Protein AF-A0A238J5M8-F1 (afdb_monomer_lite)

Radius of gyration: 19.4 Å; chains: 1; bounding box: 38×50×47 Å

Secondary structure (DSSP, 8-state):
-----HHHHHHHHHHHHHHHHHHHHHHHHTT-PPPHHHHHHHHHHHHHHHHHHIIIIIIHHHHHHHHHHH-SSHHHHHHHHHHHHHHHHHHHHHHHHS-------

Structure (mmCIF, N/CA/C/O backbone):
data_AF-A0A238J5M8-F1
#
_entry.id   AF-A0A238J5M8-F1
#
loop_
_atom_site.group_PDB
_atom_site.id
_atom_site.type_symbol
_atom_site.label_atom_id
_atom_site.label_alt_id
_atom_site.label_comp_id
_atom_site.label_asym_id
_atom_site.label_entity_id
_atom_site.label_seq_id
_atom_site.pdbx_PDB_ins_code
_atom_site.Cartn_x
_atom_site.Cartn_y
_atom_site.Cartn_z
_atom_site.occupancy
_atom_site.B_iso_or_equiv
_atom_site.auth_seq_id
_atom_site.auth_comp_id
_atom_site.auth_asym_id
_atom_site.auth_atom_id
_atom_site.pdbx_PDB_model_num
ATOM 1 N N . MET A 1 1 ? -0.851 -31.068 -10.620 1.00 49.47 1 MET A N 1
ATOM 2 C CA . MET A 1 1 ? -1.260 -30.031 -9.653 1.00 49.47 1 MET A CA 1
ATOM 3 C C . MET A 1 1 ? -2.055 -29.032 -10.466 1.00 49.47 1 MET A C 1
ATOM 5 O O . MET A 1 1 ? -1.465 -28.429 -11.351 1.00 49.47 1 MET A O 1
ATOM 9 N N . GLU A 1 2 ? -3.382 -29.019 -10.327 1.00 55.91 2 GLU A N 1
ATOM 10 C CA . GLU A 1 2 ? -4.267 -28.213 -11.179 1.00 55.91 2 GLU A CA 1
ATOM 11 C C . GLU A 1 2 ? -3.811 -26.751 -11.198 1.00 55.91 2 GLU A C 1
ATOM 13 O O . GLU A 1 2 ? -3.640 -26.119 -10.157 1.00 55.91 2 GLU A O 1
ATOM 18 N N . SER A 1 3 ? -3.561 -26.239 -12.401 1.00 63.22 3 SER A N 1
ATOM 19 C CA . SER A 1 3 ? -3.195 -24.855 -12.666 1.00 63.22 3 SER A CA 1
ATOM 20 C C . SER A 1 3 ? -4.379 -23.953 -12.325 1.00 63.22 3 SER A C 1
ATOM 22 O O . SER A 1 3 ? -5.235 -23.692 -13.173 1.00 63.22 3 SER A O 1
ATOM 24 N N . LEU A 1 4 ? -4.464 -23.511 -11.070 1.00 74.56 4 LEU A N 1
ATOM 25 C CA . LEU A 1 4 ? -5.425 -22.487 -10.675 1.00 74.56 4 LEU A CA 1
ATOM 26 C C . LEU A 1 4 ? -5.205 -21.260 -11.562 1.00 74.56 4 LEU A C 1
ATOM 28 O O . LEU A 1 4 ? -4.087 -20.763 -11.691 1.00 74.56 4 LEU A O 1
ATOM 32 N N . THR A 1 5 ? -6.274 -20.793 -12.205 1.00 89.25 5 THR A N 1
ATOM 33 C CA . THR A 1 5 ? -6.195 -19.608 -13.058 1.00 89.25 5 THR A CA 1
ATOM 34 C C . THR A 1 5 ? -5.760 -18.390 -12.229 1.00 89.25 5 THR A C 1
ATOM 36 O O . THR A 1 5 ? -6.132 -18.293 -11.055 1.00 89.25 5 THR A O 1
ATOM 39 N N . PRO A 1 6 ? -5.029 -17.420 -12.810 1.00 88.94 6 PRO A N 1
ATOM 40 C CA . PRO A 1 6 ? -4.653 -16.189 -12.105 1.00 88.94 6 PRO A CA 1
ATOM 41 C C . PRO A 1 6 ? -5.857 -15.463 -11.487 1.00 88.94 6 PRO A C 1
ATOM 43 O O . PRO A 1 6 ? -5.749 -14.853 -10.428 1.00 88.94 6 PRO A O 1
ATOM 46 N N . ILE A 1 7 ? -7.026 -15.595 -12.120 1.00 93.12 7 ILE A N 1
ATOM 47 C CA . ILE A 1 7 ? -8.294 -15.030 -11.655 1.00 93.12 7 ILE A CA 1
ATOM 48 C C . ILE A 1 7 ? -8.745 -15.694 -10.349 1.00 93.12 7 ILE A C 1
ATOM 50 O O . ILE A 1 7 ? -9.078 -14.992 -9.398 1.00 93.12 7 ILE A O 1
ATOM 54 N N . THR A 1 8 ? -8.732 -17.030 -10.262 1.00 93.62 8 THR A N 1
ATOM 55 C CA . THR A 1 8 ? -9.108 -17.734 -9.024 1.00 93.62 8 THR A CA 1
ATOM 56 C C . THR A 1 8 ? -8.122 -17.474 -7.889 1.00 93.62 8 THR A C 1
ATOM 58 O O . THR A 1 8 ? -8.557 -17.310 -6.750 1.00 93.62 8 THR A O 1
ATOM 61 N N . LEU A 1 9 ? -6.821 -17.378 -8.183 1.00 92.62 9 LEU A N 1
ATOM 62 C CA . LEU A 1 9 ? -5.810 -17.002 -7.187 1.00 92.62 9 LEU A CA 1
ATOM 63 C C . LEU A 1 9 ? -6.012 -15.570 -6.680 1.00 92.62 9 LEU A C 1
ATOM 65 O O . LEU A 1 9 ? -6.010 -15.349 -5.470 1.00 92.62 9 LEU A O 1
ATOM 69 N N . GLY A 1 10 ? -6.246 -14.612 -7.581 1.00 93.38 10 GLY A N 1
ATOM 70 C CA . GLY A 1 10 ? -6.539 -13.226 -7.214 1.00 93.38 10 GLY A CA 1
ATOM 71 C C . GLY A 1 10 ? -7.823 -13.104 -6.391 1.00 93.38 10 GLY A C 1
ATOM 72 O O . GLY A 1 10 ? -7.843 -12.417 -5.369 1.00 93.38 10 GLY A O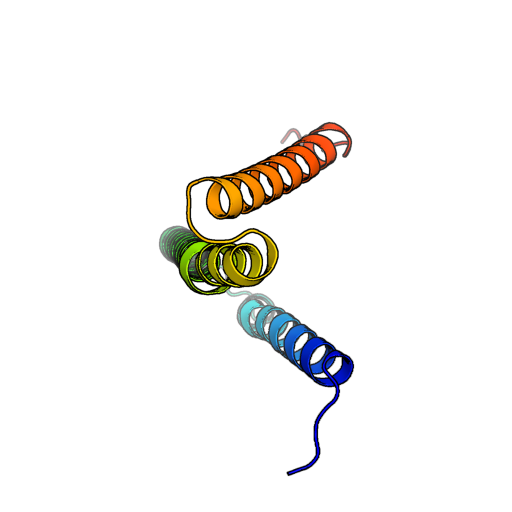 1
ATOM 73 N N . PHE A 1 11 ? -8.873 -13.836 -6.775 1.00 95.44 11 PHE A N 1
ATOM 74 C CA . PHE A 1 11 ? -10.133 -13.883 -6.037 1.00 95.44 11 PHE A CA 1
ATOM 75 C C . PHE A 1 11 ? -9.939 -14.426 -4.617 1.00 95.44 11 PHE A C 1
ATOM 77 O O . PHE A 1 11 ? -10.276 -13.736 -3.656 1.00 95.44 11 PHE A O 1
ATOM 84 N N . LEU A 1 12 ? -9.336 -15.610 -4.466 1.00 95.88 12 LEU A N 1
ATOM 85 C CA . LEU A 1 12 ? -9.077 -16.208 -3.152 1.00 95.88 12 LEU A CA 1
ATOM 86 C C . LEU A 1 12 ? -8.148 -15.336 -2.299 1.00 95.88 12 LEU A C 1
ATOM 88 O O . LEU A 1 12 ? -8.415 -15.150 -1.114 1.00 95.88 12 LEU A O 1
ATOM 92 N N . GLY A 1 13 ? -7.105 -14.755 -2.898 1.00 93.88 13 GLY A N 1
ATOM 93 C CA . GLY A 1 13 ? -6.194 -13.840 -2.213 1.00 93.88 13 GLY A CA 1
ATOM 94 C C . GLY A 1 13 ? -6.916 -12.608 -1.668 1.00 93.88 13 GLY A C 1
ATOM 95 O O . GLY A 1 13 ? -6.785 -12.290 -0.486 1.00 93.88 13 GLY A O 1
ATOM 96 N N . SER A 1 14 ? -7.734 -11.954 -2.499 1.00 93.81 14 SER A N 1
ATOM 97 C CA . SER A 1 14 ? -8.525 -10.786 -2.087 1.00 93.81 14 SER A CA 1
ATOM 98 C C . SER A 1 14 ? -9.576 -11.127 -1.025 1.00 93.81 14 SER A C 1
ATOM 100 O O . SER A 1 14 ? -9.749 -10.368 -0.071 1.00 93.81 14 SER A O 1
ATOM 102 N N . LEU A 1 15 ? -10.221 -12.295 -1.131 1.00 96.06 15 LEU A N 1
ATOM 103 C CA . LEU A 1 15 ? -11.198 -12.771 -0.155 1.00 96.06 15 LEU A CA 1
ATOM 104 C C . LEU A 1 15 ? -10.543 -13.022 1.206 1.00 96.06 15 LEU A C 1
ATOM 106 O O . LEU A 1 15 ? -11.044 -12.546 2.221 1.00 96.06 15 LEU A O 1
ATOM 110 N N . ILE A 1 16 ? -9.406 -13.722 1.231 1.00 96.62 16 ILE A N 1
ATOM 111 C CA . ILE A 1 16 ? -8.654 -13.975 2.466 1.00 96.62 16 ILE A CA 1
ATOM 112 C C . ILE A 1 16 ? -8.187 -12.651 3.079 1.00 96.62 16 ILE A C 1
ATOM 114 O O . ILE A 1 16 ? -8.374 -12.445 4.277 1.00 96.62 16 ILE A O 1
ATOM 118 N N . ALA A 1 17 ? -7.645 -11.733 2.274 1.00 93.81 17 ALA A N 1
ATOM 119 C CA . ALA A 1 17 ? -7.221 -10.418 2.749 1.00 93.81 17 ALA A CA 1
ATOM 120 C C . ALA A 1 17 ? -8.384 -9.628 3.382 1.00 93.81 17 ALA A C 1
ATOM 122 O O . ALA A 1 17 ? -8.233 -9.088 4.478 1.00 93.81 17 ALA A O 1
ATOM 123 N N . GLY A 1 18 ? -9.562 -9.621 2.749 1.00 94.12 18 GLY A N 1
ATOM 124 C CA . GLY A 1 18 ? -10.762 -8.980 3.294 1.00 94.12 18 GLY A CA 1
ATOM 125 C C . GLY A 1 18 ? -11.271 -9.642 4.580 1.00 94.12 18 GLY A C 1
ATOM 126 O O . GLY A 1 18 ? -11.629 -8.952 5.537 1.00 94.12 18 GLY A O 1
ATOM 127 N N . LEU A 1 19 ? -11.246 -10.977 4.652 1.00 96.81 19 LEU A N 1
ATOM 128 C CA . LEU A 1 19 ? -11.612 -11.714 5.866 1.00 96.81 19 LEU A CA 1
ATOM 129 C C . LEU A 1 19 ? -10.668 -11.400 7.032 1.00 96.81 19 LEU A C 1
ATOM 131 O O . LEU A 1 19 ? -11.132 -11.285 8.164 1.00 96.81 19 LEU A O 1
ATOM 135 N N . MET A 1 20 ? -9.373 -11.190 6.778 1.00 95.44 20 MET A N 1
ATOM 136 C CA . MET A 1 20 ? -8.432 -10.771 7.823 1.00 95.44 20 MET A CA 1
ATOM 137 C C . MET A 1 20 ? -8.789 -9.404 8.420 1.00 95.44 20 MET A C 1
ATOM 139 O O . MET A 1 20 ? -8.623 -9.212 9.623 1.00 95.44 20 MET A O 1
ATOM 143 N N . THR A 1 21 ? -9.341 -8.473 7.634 1.00 93.50 21 THR A N 1
ATOM 144 C CA . THR A 1 21 ? -9.865 -7.204 8.170 1.00 93.50 21 THR A CA 1
ATOM 145 C C . THR A 1 21 ? -11.055 -7.437 9.100 1.00 93.50 21 THR A C 1
ATOM 147 O O . THR A 1 21 ? -11.093 -6.870 10.191 1.00 93.50 21 THR A O 1
ATOM 150 N N . ALA A 1 22 ? -11.998 -8.298 8.706 1.00 93.44 22 ALA A N 1
ATOM 151 C CA . ALA A 1 22 ? -13.143 -8.644 9.548 1.00 93.44 22 ALA A CA 1
ATOM 152 C C . ALA A 1 22 ? -12.698 -9.317 10.858 1.00 93.44 22 ALA A C 1
ATOM 154 O O . ALA A 1 22 ? -13.175 -8.948 11.929 1.00 93.44 22 ALA A O 1
ATOM 155 N N . LEU A 1 23 ? -11.733 -10.240 10.784 1.00 94.69 23 LEU A N 1
ATOM 156 C CA . LEU A 1 23 ? -11.144 -10.888 11.957 1.00 94.69 23 LEU A CA 1
ATOM 157 C C . LEU A 1 23 ? -10.432 -9.885 12.873 1.00 94.69 23 LEU A C 1
ATOM 159 O O . LEU A 1 23 ? -10.613 -9.937 14.087 1.00 94.69 23 LEU A O 1
ATOM 163 N N . GLY A 1 24 ? -9.682 -8.935 12.311 1.00 90.62 24 GLY A N 1
ATOM 164 C CA . GLY A 1 24 ? -9.030 -7.872 13.080 1.00 90.62 24 GLY A CA 1
ATOM 165 C C . GLY A 1 24 ? -10.008 -6.930 13.794 1.00 90.62 24 GLY A C 1
ATOM 166 O O . GLY A 1 24 ? -9.654 -6.345 14.815 1.00 90.62 24 GLY A O 1
ATOM 167 N N . ALA A 1 25 ? -11.242 -6.807 13.297 1.00 92.06 25 ALA A N 1
ATOM 168 C CA . ALA A 1 25 ? -12.287 -5.974 13.891 1.00 92.06 25 ALA A CA 1
ATOM 169 C C . ALA A 1 25 ? -13.107 -6.680 14.992 1.00 92.06 25 ALA A C 1
ATOM 171 O O . ALA A 1 25 ? -13.838 -6.008 15.718 1.00 92.06 25 ALA A O 1
ATOM 172 N N . VAL A 1 26 ? -12.981 -8.005 15.157 1.00 93.38 26 VAL A N 1
ATOM 173 C CA . VAL A 1 26 ? -13.744 -8.800 16.144 1.00 93.38 26 VAL A CA 1
ATOM 174 C C . VAL A 1 26 ? -13.697 -8.236 17.575 1.00 93.38 26 VAL A C 1
ATOM 176 O O . VAL A 1 26 ? -14.763 -8.164 18.188 1.00 93.38 26 VAL A O 1
ATOM 179 N N . PRO A 1 27 ? -12.548 -7.788 18.127 1.00 88.38 27 PRO A N 1
ATOM 180 C CA . PRO A 1 27 ? -12.486 -7.282 19.506 1.00 88.38 27 PRO A CA 1
ATOM 181 C C . PRO A 1 27 ? -13.428 -6.099 19.779 1.00 88.38 27 PRO A C 1
ATOM 183 O O . PRO A 1 27 ? -13.989 -5.974 20.867 1.00 88.38 27 PRO A O 1
ATOM 186 N N . ILE A 1 28 ? -13.685 -5.265 18.765 1.00 90.69 28 ILE A N 1
ATOM 187 C CA . ILE A 1 28 ? -14.571 -4.097 18.882 1.00 90.69 28 ILE A CA 1
ATOM 188 C C . ILE A 1 28 ? -16.024 -4.525 19.151 1.00 90.69 28 ILE A C 1
ATOM 190 O O . ILE A 1 28 ? -16.749 -3.810 19.843 1.00 90.69 28 ILE A O 1
ATOM 194 N N . LEU A 1 29 ? -16.451 -5.704 18.679 1.00 90.56 29 LEU A N 1
ATOM 195 C CA . LEU A 1 29 ? -17.804 -6.229 18.922 1.00 90.56 29 LEU A CA 1
ATOM 196 C C . LEU A 1 29 ? -18.058 -6.560 20.401 1.00 90.56 29 LEU A C 1
ATOM 198 O O . LEU A 1 29 ? -19.209 -6.580 20.831 1.00 90.56 29 LEU A O 1
ATOM 202 N N . PHE A 1 30 ? -16.999 -6.774 21.185 1.00 91.38 30 PHE A N 1
ATOM 203 C CA . PHE A 1 30 ? -17.071 -7.012 22.630 1.00 91.38 30 PHE A CA 1
ATOM 204 C C . PHE A 1 30 ? -16.924 -5.725 23.459 1.00 91.38 30 PHE A C 1
ATOM 206 O O . PHE A 1 30 ? -16.847 -5.782 24.684 1.00 91.38 30 PHE A O 1
ATOM 213 N N . GLY A 1 31 ? -16.907 -4.556 22.808 1.00 84.19 31 GLY A N 1
ATOM 214 C CA . GLY A 1 31 ? -16.755 -3.258 23.469 1.00 84.19 31 GLY A CA 1
ATOM 215 C C . GLY A 1 31 ? -15.310 -2.907 23.830 1.00 84.19 31 GLY A C 1
ATOM 216 O O . GLY A 1 31 ? -15.082 -1.941 24.560 1.00 84.19 31 GLY A O 1
ATOM 217 N N . GLU A 1 32 ? -14.323 -3.653 23.326 1.00 81.31 32 GLU A N 1
ATOM 218 C CA . GLU A 1 32 ? -12.914 -3.353 23.567 1.00 81.31 32 GLU A CA 1
ATOM 219 C C . GLU A 1 32 ? -12.456 -2.178 22.696 1.00 81.31 32 GLU A C 1
ATOM 221 O O . GLU A 1 32 ? -12.394 -2.262 21.468 1.00 81.31 32 GLU A O 1
ATOM 226 N N . VAL A 1 33 ? -12.101 -1.064 23.343 1.00 84.50 33 VAL A N 1
ATOM 227 C CA . VAL A 1 33 ? -11.501 0.097 22.676 1.00 84.50 33 VAL A CA 1
ATOM 228 C C . VAL A 1 33 ? -9.987 0.068 22.895 1.00 84.50 33 VAL A C 1
ATOM 230 O O . VAL A 1 33 ? -9.535 0.192 24.039 1.00 84.50 33 VAL A O 1
ATOM 233 N N . PRO A 1 34 ? -9.170 -0.050 21.831 1.00 83.19 34 PRO A N 1
ATOM 234 C CA . PRO A 1 34 ? -7.721 -0.052 21.966 1.00 83.19 34 PRO A CA 1
ATOM 235 C C . PRO A 1 34 ? -7.204 1.244 22.597 1.00 83.19 34 PRO A C 1
ATOM 237 O O . PRO A 1 34 ? -7.589 2.354 22.214 1.00 83.19 34 PRO A O 1
ATOM 240 N N . ARG A 1 35 ? -6.257 1.118 23.532 1.00 91.38 35 ARG A N 1
ATOM 241 C CA . ARG A 1 35 ? -5.537 2.274 24.081 1.00 91.38 35 ARG A CA 1
ATOM 242 C C . ARG A 1 35 ? -4.746 2.959 22.960 1.00 91.38 35 ARG A C 1
ATOM 244 O O . ARG A 1 35 ? -4.231 2.288 22.068 1.00 91.38 35 ARG A O 1
ATOM 251 N N . ARG A 1 36 ? -4.593 4.291 23.035 1.00 91.62 36 ARG A N 1
ATOM 252 C CA . ARG A 1 36 ? -3.867 5.101 22.029 1.00 91.62 36 ARG A CA 1
ATOM 253 C C . ARG A 1 36 ? -2.537 4.470 21.590 1.00 91.62 36 ARG A C 1
ATOM 255 O O . ARG A 1 36 ? -2.337 4.294 20.400 1.00 91.62 36 ARG A O 1
ATOM 262 N N . GLY A 1 37 ? -1.694 4.041 22.535 1.00 93.94 37 GLY A N 1
ATOM 263 C CA . GLY A 1 37 ? -0.393 3.436 22.217 1.00 93.94 37 GLY A CA 1
ATOM 264 C C . GLY A 1 37 ? -0.483 2.162 21.367 1.00 93.94 37 GLY A C 1
ATOM 265 O O . GLY A 1 37 ? 0.259 2.023 20.402 1.00 93.94 37 GLY A O 1
ATOM 266 N N . THR A 1 38 ? -1.423 1.260 21.667 1.00 91.31 38 THR A N 1
ATOM 267 C CA . THR A 1 38 ? -1.632 0.029 20.885 1.00 91.31 38 THR A CA 1
ATOM 268 C C . THR A 1 38 ? -2.127 0.346 19.478 1.00 91.31 38 THR A C 1
ATOM 270 O O . THR A 1 38 ? -1.662 -0.248 18.507 1.00 91.31 38 THR A O 1
ATOM 273 N N . ARG A 1 39 ? -3.035 1.320 19.351 1.00 91.38 39 ARG A N 1
ATOM 274 C CA . ARG A 1 39 ? -3.535 1.771 18.050 1.00 91.38 39 ARG A CA 1
ATOM 275 C C . ARG A 1 39 ? -2.416 2.376 17.205 1.00 91.38 39 ARG A C 1
ATOM 277 O O . ARG A 1 39 ? -2.252 1.984 16.053 1.00 91.38 39 ARG A O 1
ATOM 284 N N . ASP A 1 40 ? -1.626 3.276 17.775 1.00 95.19 40 ASP A N 1
ATOM 285 C CA . ASP A 1 40 ? -0.547 3.948 17.051 1.00 95.19 40 ASP A CA 1
ATOM 286 C C . ASP A 1 40 ? 0.549 2.939 16.646 1.00 95.19 40 ASP A C 1
ATOM 288 O O . ASP A 1 40 ? 1.040 2.980 15.518 1.00 95.19 40 ASP A O 1
ATOM 292 N N . MET A 1 41 ? 0.847 1.951 17.503 1.00 96.19 41 MET A N 1
ATOM 293 C CA . MET A 1 41 ? 1.741 0.834 17.172 1.00 96.19 41 MET A CA 1
ATOM 294 C C . MET A 1 41 ? 1.194 -0.026 16.023 1.00 96.19 41 MET A C 1
ATOM 296 O O . MET A 1 41 ? 1.945 -0.369 15.112 1.00 96.19 41 MET A O 1
ATOM 300 N N . SER A 1 42 ? -0.106 -0.345 16.024 1.00 93.62 42 SER A N 1
ATOM 301 C CA . SER A 1 42 ? -0.734 -1.126 14.947 1.00 93.62 42 SER A CA 1
ATOM 302 C C . SER A 1 42 ? -0.731 -0.388 13.601 1.00 93.62 42 SER A C 1
ATOM 304 O O . SER A 1 42 ? -0.429 -0.994 12.574 1.00 93.62 42 SER A O 1
ATOM 306 N N . LEU A 1 43 ? -0.980 0.928 13.606 1.00 95.25 43 LEU A N 1
ATOM 307 C CA . LEU A 1 43 ? -0.915 1.777 12.413 1.00 95.25 43 LEU A CA 1
ATOM 308 C C . LEU A 1 43 ? 0.516 1.863 11.872 1.00 95.25 43 LEU A C 1
ATOM 310 O O . LEU A 1 43 ? 0.724 1.715 10.668 1.00 95.25 43 LEU A O 1
ATOM 314 N N . GLY A 1 44 ? 1.504 2.047 12.753 1.00 96.19 44 GLY A N 1
ATOM 315 C CA . GLY A 1 44 ? 2.917 2.046 12.374 1.00 96.19 44 GLY A CA 1
ATOM 316 C C . GLY A 1 44 ? 3.370 0.703 11.797 1.00 96.19 44 GLY A C 1
ATOM 317 O O . GLY A 1 44 ? 4.052 0.672 10.773 1.00 96.19 44 GLY A O 1
ATOM 318 N N . PHE A 1 45 ? 2.942 -0.409 12.401 1.00 96.31 45 PHE A N 1
ATOM 319 C CA . PHE A 1 45 ? 3.216 -1.752 11.889 1.00 96.31 45 PHE A CA 1
ATOM 320 C C . PHE A 1 45 ? 2.618 -1.957 10.491 1.00 96.31 45 PHE A C 1
ATOM 322 O O . PHE A 1 45 ? 3.330 -2.373 9.577 1.00 96.31 45 PHE A O 1
ATOM 329 N N . ALA A 1 46 ? 1.344 -1.604 10.298 1.00 95.12 46 ALA A N 1
ATOM 330 C CA . ALA A 1 46 ? 0.677 -1.709 9.001 1.00 95.12 46 ALA A CA 1
ATOM 331 C C . ALA A 1 46 ? 1.368 -0.854 7.925 1.00 95.12 46 ALA A C 1
ATOM 333 O O . ALA A 1 46 ? 1.609 -1.336 6.816 1.00 95.12 46 ALA A O 1
ATOM 334 N N . ALA A 1 47 ? 1.752 0.382 8.262 1.00 96.62 47 ALA A N 1
ATOM 335 C CA . ALA A 1 47 ? 2.500 1.254 7.360 1.00 96.62 47 ALA A CA 1
ATOM 336 C C . ALA A 1 47 ? 3.855 0.638 6.961 1.00 96.62 47 ALA A C 1
ATOM 338 O O . ALA A 1 47 ? 4.209 0.640 5.782 1.00 96.62 47 ALA A O 1
ATOM 339 N N . GLY A 1 48 ? 4.586 0.056 7.917 1.00 96.69 48 GLY A N 1
ATOM 340 C CA . GLY A 1 48 ? 5.859 -0.619 7.655 1.00 96.69 48 GLY A CA 1
ATOM 341 C C . GLY A 1 48 ? 5.721 -1.838 6.738 1.00 96.69 48 GLY A C 1
ATOM 342 O O . GLY A 1 48 ? 6.476 -1.967 5.772 1.00 96.69 48 GLY A O 1
ATOM 343 N N . VAL A 1 49 ? 4.735 -2.706 6.992 1.00 96.56 49 VAL A N 1
ATOM 344 C CA . VAL A 1 49 ? 4.459 -3.885 6.149 1.00 96.56 49 VAL A CA 1
ATOM 345 C C . VAL A 1 49 ? 4.125 -3.465 4.716 1.00 96.56 49 VAL A C 1
ATOM 347 O O . VAL A 1 49 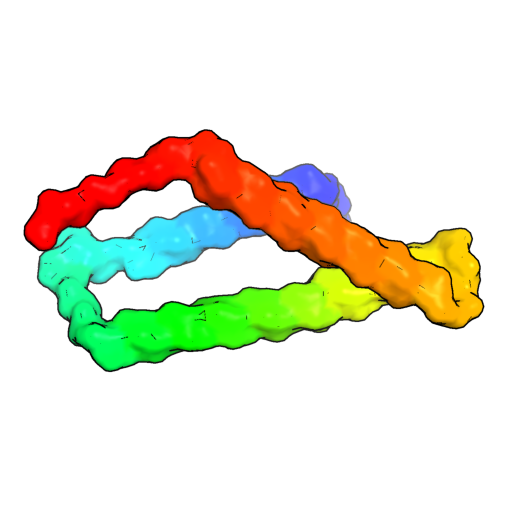? 4.682 -4.026 3.772 1.00 96.56 49 VAL A O 1
ATOM 350 N N . MET A 1 50 ? 3.277 -2.446 4.544 1.00 96.38 50 MET A N 1
ATOM 351 C CA . MET A 1 50 ? 2.873 -1.966 3.219 1.00 96.38 50 MET A CA 1
ATOM 352 C C . MET A 1 50 ? 4.041 -1.341 2.443 1.00 96.38 50 MET A C 1
ATOM 354 O O . MET A 1 50 ? 4.178 -1.581 1.242 1.00 96.38 50 MET A O 1
ATOM 358 N N . LEU A 1 51 ? 4.919 -0.586 3.117 1.00 96.50 51 LEU A N 1
ATOM 359 C CA . LEU A 1 51 ? 6.139 -0.054 2.501 1.00 96.50 51 LEU A CA 1
ATOM 360 C C . LEU A 1 51 ? 7.068 -1.184 2.042 1.00 96.50 51 LEU A C 1
ATOM 362 O O . LEU A 1 51 ? 7.500 -1.184 0.892 1.00 96.50 51 LEU A O 1
ATOM 366 N N . SER A 1 52 ? 7.322 -2.176 2.899 1.00 96.88 52 SER A N 1
ATOM 367 C CA . SER A 1 52 ? 8.165 -3.330 2.562 1.00 96.88 52 SER A CA 1
ATOM 368 C C . SER A 1 52 ? 7.621 -4.106 1.355 1.00 96.88 52 SER A C 1
ATOM 370 O O . SER A 1 52 ? 8.345 -4.338 0.385 1.00 96.88 52 SER A O 1
ATOM 372 N N . ALA A 1 53 ? 6.322 -4.425 1.362 1.00 95.62 53 ALA A N 1
ATOM 373 C CA . ALA A 1 53 ? 5.656 -5.098 0.249 1.00 95.62 53 ALA A CA 1
ATOM 374 C C . ALA A 1 53 ? 5.733 -4.280 -1.050 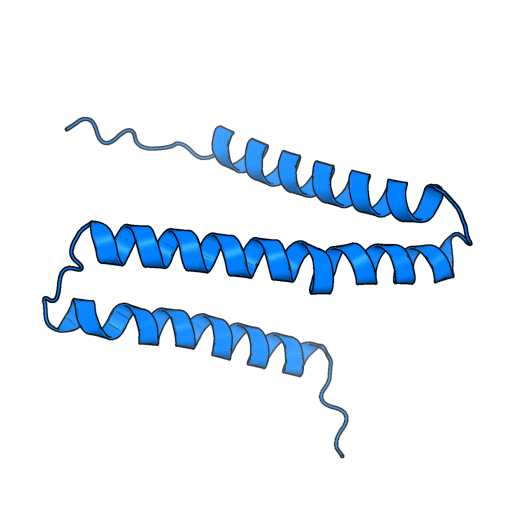1.00 95.62 53 ALA A C 1
ATOM 376 O O . ALA A 1 53 ? 5.982 -4.835 -2.119 1.00 95.62 53 ALA A O 1
ATOM 377 N N . SER A 1 54 ? 5.590 -2.955 -0.964 1.00 95.75 54 SER A N 1
ATOM 378 C CA . SER A 1 54 ? 5.709 -2.079 -2.131 1.00 95.75 54 SER A CA 1
ATOM 379 C C . SER A 1 54 ? 7.102 -2.163 -2.760 1.00 95.75 54 SER A C 1
ATOM 381 O O . SER A 1 54 ? 7.211 -2.279 -3.975 1.00 95.75 54 SER A O 1
ATOM 383 N N . PHE A 1 55 ? 8.175 -2.177 -1.967 1.00 94.88 55 PHE A N 1
ATOM 384 C CA . PHE A 1 55 ? 9.532 -2.294 -2.508 1.00 94.88 55 PHE A CA 1
ATOM 385 C C . PHE A 1 55 ? 9.840 -3.696 -3.048 1.00 94.88 55 PHE A C 1
ATOM 387 O O . PHE A 1 55 ? 10.231 -3.830 -4.209 1.00 94.88 55 PHE A O 1
ATOM 394 N N . PHE A 1 56 ? 9.653 -4.735 -2.232 1.00 95.12 56 PHE A N 1
ATOM 395 C CA . PHE A 1 56 ? 10.108 -6.088 -2.571 1.00 95.12 56 PHE A CA 1
ATOM 396 C C . PHE A 1 56 ? 9.155 -6.849 -3.487 1.00 95.12 56 PHE A C 1
ATOM 398 O O . PHE A 1 56 ? 9.611 -7.635 -4.311 1.00 95.12 56 PHE A O 1
ATOM 405 N N . SER A 1 57 ? 7.846 -6.641 -3.346 1.00 94.56 57 SER A N 1
ATOM 406 C CA . SER A 1 57 ? 6.837 -7.400 -4.092 1.00 94.56 57 SER A CA 1
ATOM 407 C C . SER A 1 57 ? 6.273 -6.646 -5.291 1.00 94.56 57 SER A C 1
ATOM 409 O O . SER A 1 57 ? 5.678 -7.287 -6.152 1.00 94.56 57 SER A O 1
ATOM 411 N N . LEU A 1 58 ? 6.449 -5.319 -5.371 1.00 94.75 58 LEU A N 1
ATOM 412 C CA . LEU A 1 58 ? 5.970 -4.521 -6.506 1.00 94.75 58 LEU A CA 1
ATOM 413 C C . LEU A 1 58 ? 7.116 -3.870 -7.288 1.00 94.75 58 LEU A C 1
ATOM 415 O O . LEU A 1 58 ? 7.273 -4.170 -8.465 1.00 94.75 58 LEU A O 1
ATOM 419 N N . ILE A 1 59 ? 7.930 -3.008 -6.667 1.00 95.19 59 ILE A N 1
ATOM 420 C CA . ILE A 1 59 ? 8.914 -2.181 -7.393 1.00 95.19 59 ILE A CA 1
ATOM 421 C C . ILE A 1 59 ? 10.024 -3.028 -8.020 1.00 95.19 59 ILE A C 1
ATOM 423 O O . ILE A 1 59 ? 10.291 -2.876 -9.210 1.00 95.19 59 ILE A O 1
ATOM 427 N N . ILE A 1 60 ? 10.661 -3.914 -7.248 1.00 94.56 60 ILE A N 1
ATOM 428 C CA . ILE A 1 60 ? 11.742 -4.764 -7.773 1.00 94.56 60 ILE A CA 1
ATOM 429 C C . ILE A 1 60 ? 11.227 -5.668 -8.914 1.00 94.56 60 ILE A C 1
ATOM 431 O O . ILE A 1 60 ? 11.793 -5.584 -10.006 1.00 94.56 60 ILE A O 1
ATOM 435 N N . PRO A 1 61 ? 10.121 -6.428 -8.745 1.00 93.88 61 PRO A N 1
ATOM 436 C CA . PRO A 1 61 ? 9.566 -7.241 -9.829 1.00 93.88 61 PRO A CA 1
ATOM 437 C C . PRO A 1 61 ? 9.110 -6.423 -11.043 1.00 93.88 61 PRO A C 1
ATOM 439 O O . PRO A 1 61 ? 9.225 -6.883 -12.176 1.00 93.88 61 PRO A O 1
ATOM 442 N N . ALA A 1 62 ? 8.608 -5.199 -10.838 1.00 93.31 62 ALA A N 1
ATOM 443 C CA . ALA A 1 62 ? 8.209 -4.323 -11.939 1.00 93.31 62 ALA A CA 1
ATOM 444 C C . ALA A 1 62 ? 9.408 -3.872 -12.785 1.00 93.31 62 ALA A C 1
ATOM 446 O O . ALA A 1 62 ? 9.305 -3.835 -14.010 1.00 93.31 62 ALA A O 1
ATOM 447 N N . ILE A 1 63 ? 10.541 -3.546 -12.153 1.00 93.94 63 ILE A N 1
ATOM 448 C CA . ILE A 1 63 ? 11.772 -3.172 -12.865 1.00 93.94 63 ILE A CA 1
ATOM 449 C C . ILE A 1 63 ? 12.337 -4.377 -13.622 1.00 93.94 63 ILE A C 1
ATOM 451 O O . ILE A 1 63 ? 12.751 -4.220 -14.766 1.00 93.94 63 ILE A O 1
ATOM 455 N N . GLU A 1 64 ? 12.319 -5.566 -13.018 1.00 93.00 64 GLU A N 1
ATOM 456 C CA . GLU A 1 64 ? 12.773 -6.805 -13.660 1.00 93.00 64 GLU A CA 1
ATOM 457 C C . GLU A 1 64 ? 11.919 -7.144 -14.891 1.00 93.00 64 GLU A C 1
ATOM 459 O O . GLU A 1 64 ? 12.452 -7.296 -15.990 1.00 93.00 64 GLU A O 1
ATOM 464 N N . SER A 1 65 ? 10.589 -7.119 -14.752 1.00 92.00 65 SER A N 1
ATOM 465 C CA . SER A 1 65 ? 9.662 -7.347 -15.869 1.00 92.00 65 SER A CA 1
ATOM 466 C C . SER A 1 65 ? 9.780 -6.280 -16.967 1.00 92.00 65 SER A C 1
ATOM 468 O O . SER A 1 65 ? 9.682 -6.586 -18.156 1.00 92.00 65 SER A O 1
ATOM 470 N N . ALA A 1 66 ? 10.040 -5.021 -16.604 1.00 91.38 66 ALA A N 1
ATOM 471 C CA . ALA A 1 66 ? 10.331 -3.978 -17.584 1.00 91.38 66 ALA A CA 1
ATOM 472 C C . ALA A 1 66 ? 11.705 -4.177 -18.254 1.00 91.38 66 ALA A C 1
ATOM 474 O O . ALA A 1 66 ? 11.855 -3.842 -19.429 1.00 91.38 66 ALA A O 1
ATOM 475 N N . GLY A 1 67 ? 12.687 -4.749 -17.555 1.00 90.88 67 GLY A N 1
ATOM 476 C CA . GLY A 1 67 ? 13.988 -5.124 -18.114 1.00 90.88 67 GLY A CA 1
ATOM 477 C C . GLY A 1 67 ? 13.873 -6.171 -19.220 1.00 90.88 67 GLY A C 1
ATOM 478 O O . GLY A 1 67 ? 14.522 -6.035 -20.255 1.00 90.88 67 GLY A O 1
ATOM 479 N N . GLU A 1 68 ? 12.977 -7.149 -19.066 1.00 91.31 68 GLU A N 1
ATOM 480 C CA . GLU A 1 68 ? 12.699 -8.152 -20.106 1.00 91.31 68 GLU A CA 1
ATOM 481 C C . GLU A 1 68 ? 12.127 -7.534 -21.396 1.00 91.31 68 GLU A C 1
ATOM 483 O O . GLU A 1 68 ? 12.392 -8.027 -22.491 1.00 91.31 68 GLU A O 1
ATOM 488 N N . MET A 1 69 ? 11.364 -6.439 -21.287 1.00 88.94 69 MET A N 1
ATOM 489 C CA . MET A 1 69 ? 10.748 -5.762 -22.438 1.00 88.94 69 MET A CA 1
ATOM 490 C C . MET A 1 69 ? 11.626 -4.672 -23.065 1.00 88.94 69 MET A C 1
ATOM 492 O O . MET A 1 69 ? 11.608 -4.502 -24.284 1.00 88.94 69 MET A O 1
ATOM 496 N N . TYR A 1 70 ? 12.358 -3.906 -22.253 1.00 86.88 70 TYR A N 1
ATOM 497 C CA . TYR A 1 70 ? 13.063 -2.690 -22.682 1.00 86.88 70 TYR A CA 1
ATOM 498 C C . TYR A 1 70 ? 14.596 -2.803 -22.629 1.00 86.88 70 TYR A C 1
ATOM 500 O O . TYR A 1 70 ? 15.281 -1.864 -23.041 1.00 86.88 70 TYR A O 1
ATOM 508 N N . GLY A 1 71 ? 15.138 -3.934 -22.167 1.00 85.00 71 GLY A N 1
ATOM 509 C CA . GLY A 1 71 ? 16.575 -4.176 -22.025 1.00 85.00 71 GL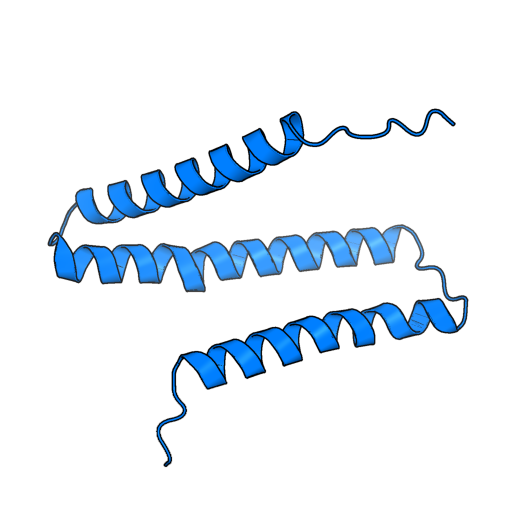Y A CA 1
ATOM 510 C C . GLY A 1 71 ? 17.181 -3.590 -20.745 1.00 85.00 71 GLY A C 1
ATOM 511 O O . GLY A 1 71 ? 16.489 -3.043 -19.886 1.00 85.00 71 GLY A O 1
ATOM 512 N N . GLU A 1 72 ? 18.503 -3.709 -20.610 1.00 79.88 72 GLU A N 1
ATOM 513 C CA . GLU A 1 72 ? 19.239 -3.211 -19.443 1.00 79.88 72 GLU A CA 1
ATOM 514 C C . GLU A 1 72 ? 19.467 -1.691 -19.507 1.00 79.88 72 GLU A C 1
ATOM 516 O O . GLU A 1 72 ? 19.788 -1.131 -20.557 1.00 79.88 72 GLU A O 1
ATOM 521 N N . GLY A 1 73 ? 19.338 -1.006 -18.365 1.00 84.19 73 GLY A N 1
ATOM 522 C CA . GLY A 1 73 ? 19.657 0.418 -18.236 1.00 84.19 73 GLY A CA 1
ATOM 523 C C . GLY A 1 73 ? 18.667 1.198 -17.374 1.00 84.19 73 GLY A C 1
ATOM 524 O O . GLY A 1 73 ? 17.954 0.644 -16.542 1.00 84.19 73 GLY A O 1
ATOM 525 N N . ALA A 1 74 ? 18.620 2.518 -17.569 1.00 89.75 74 ALA A N 1
ATOM 526 C CA . ALA A 1 74 ? 17.767 3.414 -16.781 1.00 89.75 74 ALA A CA 1
ATOM 527 C C . ALA A 1 74 ? 16.282 3.395 -17.198 1.00 89.75 74 ALA A C 1
ATOM 529 O O . ALA A 1 74 ? 15.433 3.903 -16.465 1.00 89.75 74 ALA A O 1
ATOM 530 N N . ILE A 1 75 ? 15.953 2.823 -18.363 1.00 91.44 75 ILE A N 1
ATOM 531 C CA . ILE A 1 75 ? 14.591 2.843 -18.920 1.00 91.44 75 ILE A CA 1
ATOM 532 C C . ILE A 1 75 ? 13.599 2.022 -18.073 1.00 91.44 75 ILE A C 1
ATOM 534 O O . ILE A 1 75 ? 12.576 2.594 -17.693 1.00 91.44 75 ILE A O 1
ATOM 538 N N . PRO A 1 76 ? 13.878 0.759 -17.685 1.00 91.81 76 PRO A N 1
ATOM 539 C CA . PRO A 1 76 ? 12.991 -0.017 -16.809 1.00 91.81 76 PRO A CA 1
ATOM 540 C C . PRO A 1 76 ? 12.672 0.679 -15.479 1.00 91.81 76 PRO A C 1
ATOM 542 O O . PRO A 1 76 ? 11.518 0.733 -15.051 1.00 91.81 76 PRO A O 1
ATOM 545 N N . ALA A 1 77 ? 13.684 1.292 -14.856 1.00 91.94 77 ALA A N 1
ATOM 546 C CA . ALA A 1 77 ? 13.505 2.082 -13.640 1.00 91.94 77 ALA A CA 1
ATOM 547 C C . ALA A 1 77 ? 12.634 3.326 -13.888 1.00 91.94 77 ALA A C 1
ATOM 549 O O . ALA A 1 77 ? 11.759 3.637 -13.081 1.00 91.94 77 ALA A O 1
ATOM 550 N N . GLY A 1 78 ? 12.824 4.008 -15.022 1.00 93.81 78 GLY A N 1
ATOM 551 C CA . GLY A 1 78 ? 11.989 5.138 -15.434 1.00 93.81 78 GLY A CA 1
ATOM 552 C C . GLY A 1 78 ? 10.514 4.762 -15.597 1.00 93.81 78 GLY A C 1
ATOM 553 O O . GLY A 1 78 ? 9.646 5.489 -15.116 1.00 93.81 78 GLY A O 1
ATOM 554 N N . VAL A 1 79 ? 10.222 3.604 -16.200 1.00 93.31 79 VAL A N 1
ATOM 555 C CA . VAL A 1 79 ? 8.848 3.089 -16.347 1.00 93.31 79 VAL A CA 1
ATOM 556 C C . VAL A 1 79 ? 8.204 2.842 -14.980 1.00 93.31 79 VAL A C 1
ATOM 558 O O . VAL A 1 79 ? 7.085 3.303 -14.742 1.00 93.31 79 VAL A O 1
ATOM 561 N N . ALA A 1 80 ? 8.918 2.189 -14.058 1.00 93.69 80 ALA A N 1
ATOM 562 C CA . ALA A 1 80 ? 8.423 1.957 -12.701 1.00 93.69 80 ALA A CA 1
ATOM 563 C C . ALA A 1 80 ? 8.141 3.277 -11.956 1.00 93.69 80 ALA A C 1
ATOM 565 O O . ALA A 1 80 ? 7.077 3.431 -11.354 1.00 93.69 80 ALA A O 1
ATOM 566 N N . VAL A 1 81 ? 9.043 4.262 -12.047 1.00 95.25 81 VAL A N 1
ATOM 567 C CA . VAL A 1 81 ? 8.865 5.589 -11.428 1.00 95.25 81 VAL A CA 1
ATOM 568 C C . VAL A 1 81 ? 7.645 6.312 -11.995 1.00 95.25 81 VAL A C 1
ATOM 570 O O . VAL A 1 81 ? 6.838 6.831 -11.224 1.00 95.25 81 VAL A O 1
ATOM 573 N N . ILE A 1 82 ? 7.468 6.320 -13.319 1.00 96.06 82 ILE A N 1
ATOM 574 C CA . ILE A 1 82 ? 6.297 6.936 -13.958 1.00 96.06 82 ILE A CA 1
ATOM 575 C C . ILE A 1 82 ? 5.009 6.256 -13.480 1.00 96.06 82 ILE A C 1
ATOM 577 O O . ILE A 1 82 ? 4.052 6.953 -13.144 1.00 96.06 82 ILE A O 1
ATOM 581 N N . GLY A 1 83 ? 4.989 4.923 -13.382 1.00 95.00 83 GLY A N 1
ATOM 582 C CA . GLY A 1 83 ? 3.844 4.175 -12.858 1.00 95.00 83 GLY A CA 1
ATOM 583 C C . GLY A 1 83 ? 3.495 4.549 -11.413 1.00 95.00 83 GLY A C 1
ATOM 584 O O . GLY A 1 83 ? 2.331 4.810 -11.104 1.00 95.00 83 GLY A O 1
ATOM 585 N N . ILE A 1 84 ? 4.501 4.653 -10.538 1.00 95.69 84 ILE A N 1
ATOM 586 C CA . ILE A 1 84 ? 4.317 5.070 -9.138 1.00 95.69 84 ILE A CA 1
ATOM 587 C C . ILE A 1 84 ? 3.781 6.503 -9.061 1.00 95.69 84 ILE A C 1
ATOM 589 O O . ILE A 1 84 ? 2.818 6.759 -8.336 1.00 95.69 84 ILE A O 1
ATOM 593 N N . LEU A 1 85 ? 4.374 7.437 -9.810 1.00 96.88 85 LEU A N 1
ATOM 594 C CA . LEU A 1 85 ? 3.945 8.838 -9.827 1.00 96.88 85 LEU A CA 1
ATOM 595 C C . LEU A 1 85 ? 2.526 8.988 -10.381 1.00 96.88 85 LEU A C 1
ATOM 597 O O . LEU A 1 85 ? 1.741 9.754 -9.826 1.00 96.88 85 LEU A O 1
ATOM 601 N N . ALA A 1 86 ? 2.169 8.233 -11.422 1.00 97.19 86 ALA A N 1
ATOM 602 C CA . ALA A 1 86 ? 0.815 8.212 -11.965 1.00 97.19 86 ALA A CA 1
ATOM 603 C C . ALA A 1 86 ? -0.198 7.681 -10.937 1.00 97.19 86 ALA A C 1
ATOM 605 O O . ALA A 1 86 ? -1.246 8.296 -10.736 1.00 97.19 86 ALA A O 1
ATOM 606 N N . GLY A 1 87 ? 0.127 6.592 -10.232 1.00 95.56 87 GLY A N 1
ATOM 607 C CA . GLY A 1 87 ? -0.704 6.067 -9.145 1.00 95.56 87 GLY A CA 1
ATOM 608 C C . GLY A 1 87 ? -0.864 7.065 -7.993 1.00 95.56 87 GLY A C 1
ATOM 609 O O . GLY A 1 87 ? -1.974 7.288 -7.511 1.00 95.56 87 GLY A O 1
ATOM 610 N N . MET A 1 88 ? 0.222 7.730 -7.594 1.00 95.56 88 MET A N 1
ATOM 611 C CA . MET A 1 88 ? 0.194 8.774 -6.567 1.00 95.56 88 MET A CA 1
ATOM 612 C C . MET A 1 88 ? -0.666 9.969 -6.995 1.00 95.56 88 MET A C 1
ATOM 614 O O . MET A 1 88 ? -1.487 10.439 -6.208 1.00 95.56 88 MET A O 1
ATOM 618 N N . ALA A 1 89 ? -0.516 10.435 -8.237 1.00 96.62 89 ALA A N 1
ATOM 619 C CA . ALA A 1 89 ? -1.310 11.526 -8.790 1.00 96.62 89 ALA A CA 1
ATOM 620 C C . ALA A 1 89 ? -2.803 11.168 -8.848 1.00 96.62 89 ALA A C 1
ATOM 622 O O . ALA A 1 89 ? -3.640 11.997 -8.496 1.00 96.62 89 ALA A O 1
ATOM 623 N N . LEU A 1 90 ? -3.141 9.927 -9.216 1.00 95.94 90 LEU A N 1
ATOM 624 C CA . LEU A 1 90 ? -4.518 9.432 -9.205 1.00 95.94 90 LEU A CA 1
ATOM 625 C C . LEU A 1 90 ? -5.122 9.470 -7.794 1.00 95.94 90 LEU A C 1
ATOM 627 O O . LEU A 1 90 ? -6.221 9.992 -7.611 1.00 95.94 90 LEU A O 1
ATOM 631 N N . VAL A 1 91 ? -4.403 8.961 -6.789 1.00 94.06 91 VAL A N 1
ATOM 632 C CA . VAL A 1 91 ? -4.867 8.974 -5.390 1.00 94.06 91 VAL A CA 1
ATOM 633 C C . VAL A 1 91 ? -4.998 10.406 -4.864 1.00 94.06 91 VAL A C 1
ATOM 635 O O . VAL A 1 91 ? -5.979 10.726 -4.192 1.00 94.06 91 VAL A O 1
ATOM 638 N N . ALA A 1 92 ? -4.052 11.287 -5.196 1.00 93.38 92 ALA A N 1
ATOM 639 C CA . ALA A 1 92 ? -4.113 12.699 -4.828 1.00 93.38 92 ALA A CA 1
ATOM 640 C C . ALA A 1 92 ? -5.317 13.409 -5.473 1.00 93.38 92 ALA A C 1
ATOM 642 O O . ALA A 1 92 ? -6.035 14.138 -4.789 1.00 93.38 92 ALA A O 1
ATOM 643 N N . GLY A 1 93 ? -5.587 13.147 -6.755 1.00 94.38 93 GLY A N 1
ATOM 644 C CA . GLY A 1 93 ? -6.760 13.670 -7.455 1.00 94.38 93 GLY A CA 1
ATOM 645 C C . GLY A 1 93 ? -8.073 13.155 -6.863 1.00 94.38 93 GLY A C 1
ATOM 646 O O . GLY A 1 93 ? -9.018 13.925 -6.685 1.00 94.38 93 GLY A O 1
ATOM 647 N N . LEU A 1 94 ? -8.128 11.876 -6.477 1.00 92.75 94 LEU A N 1
ATOM 648 C CA . LEU A 1 94 ? -9.294 11.310 -5.798 1.00 92.75 94 LEU A CA 1
ATOM 649 C C . LEU A 1 94 ? -9.532 11.981 -4.437 1.00 92.75 94 LEU A C 1
ATOM 651 O O . LEU A 1 94 ? -10.664 12.314 -4.102 1.00 92.75 94 LEU A O 1
ATOM 655 N N . LYS A 1 95 ? -8.469 12.237 -3.670 1.00 89.69 95 LYS A N 1
ATOM 656 C CA . LYS A 1 95 ? -8.568 12.935 -2.381 1.00 89.69 95 LYS A CA 1
ATOM 657 C C . LYS A 1 95 ? -9.153 14.346 -2.516 1.00 89.69 95 LYS A C 1
ATOM 659 O O . LYS A 1 95 ? -9.900 14.759 -1.636 1.00 89.69 95 LYS A O 1
ATOM 664 N N . GLU A 1 96 ? -8.800 15.076 -3.572 1.00 87.19 96 GLU A N 1
ATOM 665 C CA . GLU A 1 96 ? -9.279 16.448 -3.792 1.00 87.19 96 GLU A CA 1
ATOM 666 C C . GLU A 1 96 ? -10.715 16.488 -4.334 1.00 87.19 96 GLU A C 1
ATOM 668 O O . GLU A 1 96 ? -11.517 17.331 -3.943 1.00 87.19 96 GLU A O 1
ATOM 673 N N . THR A 1 97 ? -11.059 15.554 -5.222 1.00 90.12 97 THR A N 1
ATOM 674 C CA . THR A 1 97 ? -12.391 15.492 -5.846 1.00 90.12 97 THR A CA 1
ATOM 675 C C . THR A 1 97 ? -13.464 14.928 -4.923 1.00 90.12 97 THR A C 1
ATOM 677 O O . THR A 1 97 ? -14.640 15.263 -5.081 1.00 90.12 97 THR A O 1
ATOM 680 N N . LEU A 1 98 ? -13.091 14.084 -3.957 1.00 86.75 98 LEU A N 1
ATOM 681 C CA . LEU A 1 98 ? -14.033 13.561 -2.977 1.00 86.75 98 LEU A CA 1
ATOM 682 C C . LEU A 1 98 ? -14.400 14.655 -1.957 1.00 86.75 98 LEU A C 1
ATOM 684 O O . LEU A 1 98 ? -13.523 15.140 -1.233 1.00 86.75 98 LEU A O 1
ATOM 688 N N . PRO A 1 99 ? -15.692 15.029 -1.849 1.00 79.69 99 PRO A N 1
ATOM 689 C CA . PRO A 1 99 ? -16.141 16.015 -0.878 1.00 79.69 99 PRO A CA 1
ATOM 690 C C . PRO A 1 99 ? -15.937 15.455 0.531 1.00 79.69 99 PRO A C 1
ATOM 692 O O . PRO A 1 99 ? -16.693 14.610 1.012 1.00 79.69 99 PRO A O 1
ATOM 695 N N . HI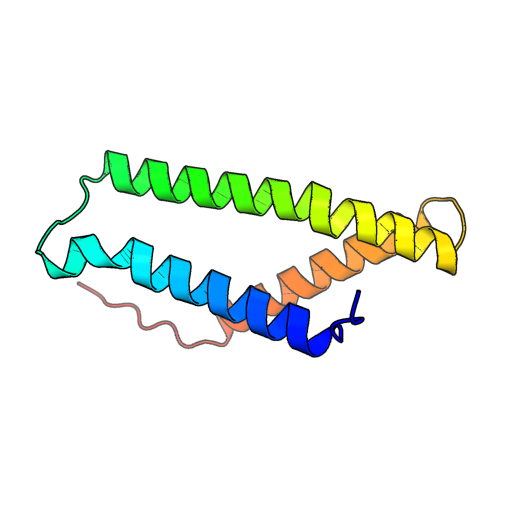S A 1 100 ? -14.889 15.921 1.198 1.00 74.62 100 HIS A N 1
ATOM 696 C CA . HIS A 1 100 ? -14.584 15.548 2.565 1.00 74.62 100 HIS A CA 1
ATOM 697 C C . HIS A 1 100 ? -15.472 16.381 3.494 1.00 74.62 100 HIS A C 1
ATOM 699 O O . HIS A 1 100 ? -15.348 17.602 3.592 1.00 74.62 100 HIS A O 1
ATOM 705 N N . GLN A 1 101 ? -16.416 15.713 4.159 1.00 67.38 101 GLN A N 1
ATOM 706 C CA . GLN A 1 101 ? -17.200 16.326 5.225 1.00 67.38 101 GLN A CA 1
ATOM 707 C C . GLN A 1 101 ? -16.241 16.646 6.377 1.00 67.38 101 GLN A C 1
ATOM 709 O O . GLN A 1 101 ? -15.783 15.749 7.086 1.00 67.38 101 GLN A O 1
ATOM 714 N N . HIS A 1 102 ? -15.908 17.924 6.549 1.00 63.34 102 HIS A N 1
ATOM 715 C CA . HIS A 1 102 ? -15.285 18.396 7.777 1.00 63.34 102 HIS A CA 1
ATOM 716 C C . HIS A 1 102 ? -16.344 18.296 8.877 1.00 63.34 102 HIS A C 1
ATOM 718 O O . HIS A 1 102 ? -17.200 19.170 9.003 1.00 63.34 102 HIS A O 1
ATOM 724 N N . PHE A 1 103 ? -16.321 17.211 9.652 1.00 56.66 103 PHE A N 1
ATOM 725 C CA . PHE A 1 103 ? -17.085 17.130 10.892 1.00 56.66 103 PHE A CA 1
ATOM 726 C C . PHE A 1 103 ? -16.484 18.135 11.882 1.00 56.66 103 PHE A C 1
ATOM 728 O O . PHE A 1 103 ? -15.562 17.818 12.629 1.00 56.66 103 PHE A O 1
ATOM 735 N N . ASN A 1 104 ? -16.979 19.372 11.832 1.00 48.19 104 ASN A N 1
ATOM 736 C CA . ASN A 1 104 ? -16.708 20.394 12.835 1.00 48.19 104 ASN A CA 1
ATOM 737 C C . ASN A 1 104 ? -17.360 19.923 14.143 1.00 48.19 104 ASN A C 1
ATOM 739 O O . ASN A 1 104 ? -18.587 19.856 14.227 1.00 48.19 104 ASN A O 1
ATOM 743 N N . THR A 1 105 ? -16.536 19.540 15.119 1.00 42.41 105 THR A N 1
ATOM 744 C CA . THR A 1 105 ? -16.939 19.285 16.511 1.00 42.41 105 THR A CA 1
ATOM 745 C C . THR A 1 105 ? -16.276 20.322 17.396 1.00 42.41 105 THR A C 1
ATOM 747 O O . THR A 1 105 ? -15.089 20.619 17.125 1.00 42.41 105 THR A O 1
#

Foldseek 3Di:
DDDDPPVNVVVVVVVVVVVVVVVVCVVVVVVDDDDPVVVVVVVVVVVVVVVVCCVPVPQVVQLVVLCVVPNDDCVSVVVSVVVVVVVVVVVVVVVVPDPDPPPDD

pLDDT: mean 89.49, std 10.87, range [42.41, 97.19]

Organism: NCBI:txid1470561

Sequence (105 aa):
MESLTPITLGFLGSLIAGLMTALGAVPILFGEVPRRGTRDMSLGFAAGVMLSASFFSLIIPAIESAGEMYGEGAIPAGVAVIGILAGMA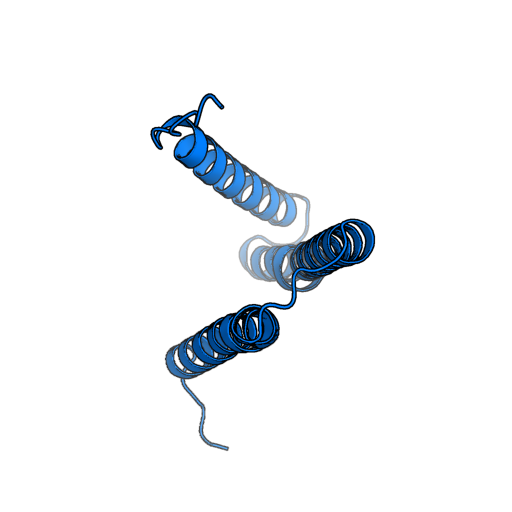LVAGLKETLPHQHFNT